Protein AF-A0A8G2I2B4-F1 (afdb_monomer_lite)

Radius of gyration: 17.22 Å; chains: 1; bounding box: 63×38×39 Å

Organism: Staphylococcus aureus (NCBI:txid1280)

Foldseek 3Di:
DDDDPPPPLPQPQWDDLDPVDIDRCVVVVDDDDDDDPVPCSVVSVVSVVVVCVVRVAAEAEEACPCDPVVVCCVVRNPLRYHNDPVSNVVVVVVVVVVVVVLVVCVVVDPDDDDPHHHHYHYDDHVVVVPPD

Sequence (132 aa):
MANKNQIQFFYDTKIAITHQITWDFVKAPHGLVTGITGGGKTYFLFYVIRELFRRHSEVRLLDPKVSDLSFMKRVIGDDKVADTKGQILKQLREANNEMEERFRLMNDSSDYKIEMISVILICAPISLFLMR

InterPro domains:
  IPR002543 FtsK domain [PF01580] (14-110)
  IPR027417 P-loop containing nucleoside triphosphate hydrolase [G3DSA:3.40.50.300] (7-118)
  IPR027417 P-loop containing nucleoside triphosphate hydrolase [SSF52540] (21-91)

Secondary structure (DSSP, 8-state):
-------------EEESSSS-EEETTTS--------TTSSHHHHHHHHHHHHHHTT-EEEEE-TT--TTGGGHHHH-TTSEE-SHHHHHHHHHHHHHHHHHHHHHHHH-TT------EEEEE---HHHHS--

pLDDT: mean 75.07, std 14.94, range [32.62, 92.25]

Structure (mmCIF, N/CA/C/O backbone):
data_AF-A0A8G2I2B4-F1
#
_entry.id   AF-A0A8G2I2B4-F1
#
loop_
_atom_site.group_PDB
_atom_site.id
_atom_site.type_symbol
_atom_site.label_atom_id
_atom_site.label_alt_id
_atom_site.label_comp_id
_atom_site.label_asym_id
_atom_site.label_entity_id
_atom_site.label_seq_id
_atom_site.pdbx_PDB_ins_code
_atom_site.Cartn_x
_atom_site.Cartn_y
_atom_site.Cartn_z
_atom_site.occupancy
_atom_site.B_iso_or_equiv
_atom_site.auth_seq_id
_atom_site.auth_comp_id
_atom_site.auth_asym_id
_atom_site.auth_atom_id
_atom_site.pdbx_PDB_model_num
ATOM 1 N N . MET A 1 1 ? -41.407 8.209 18.213 1.00 32.62 1 MET A N 1
ATOM 2 C CA . MET A 1 1 ? -40.766 6.901 18.467 1.00 32.62 1 MET A CA 1
ATOM 3 C C . MET A 1 1 ? -40.211 6.376 17.148 1.00 32.62 1 MET A C 1
ATOM 5 O O . MET A 1 1 ? -41.023 6.193 16.260 1.00 32.62 1 MET A O 1
ATOM 9 N N . ALA A 1 2 ? -38.874 6.216 17.071 1.00 39.00 2 ALA A N 1
ATOM 10 C CA . ALA A 1 2 ? -38.028 5.472 16.103 1.00 39.00 2 ALA A CA 1
ATOM 11 C C . ALA A 1 2 ? -38.248 5.706 14.579 1.00 39.00 2 ALA A C 1
ATOM 13 O O . ALA A 1 2 ? -39.365 5.804 14.114 1.00 39.00 2 ALA A O 1
ATOM 14 N N . ASN A 1 3 ? -37.253 5.780 13.692 1.00 36.75 3 ASN A N 1
ATOM 15 C CA . ASN A 1 3 ? -35.864 5.341 13.739 1.00 36.75 3 ASN A CA 1
ATOM 16 C C . ASN A 1 3 ? -35.081 6.163 12.690 1.00 36.75 3 ASN A C 1
ATOM 18 O O . ASN A 1 3 ? -35.440 6.159 11.513 1.00 36.75 3 ASN A O 1
ATOM 22 N N . LYS A 1 4 ? -34.043 6.903 13.100 1.00 40.28 4 LYS A N 1
ATOM 23 C CA . LYS A 1 4 ? -33.093 7.497 12.148 1.00 40.28 4 LYS A CA 1
ATOM 24 C C . LYS A 1 4 ? -32.274 6.334 11.597 1.00 40.28 4 LYS A C 1
ATOM 26 O O . LYS A 1 4 ? -31.606 5.671 12.382 1.00 40.28 4 LYS A O 1
ATOM 31 N N . ASN A 1 5 ? -32.330 6.104 10.286 1.00 41.41 5 ASN A N 1
ATOM 32 C CA . ASN A 1 5 ? -31.432 5.201 9.564 1.00 41.41 5 ASN A CA 1
ATOM 33 C C . ASN A 1 5 ? -29.977 5.632 9.803 1.00 41.41 5 ASN A C 1
ATOM 35 O O . ASN A 1 5 ? -29.401 6.381 9.018 1.00 41.41 5 ASN A O 1
ATOM 39 N N . GLN A 1 6 ? -29.386 5.189 10.909 1.00 42.22 6 GLN A N 1
ATOM 40 C CA . GLN A 1 6 ? -27.946 5.173 11.068 1.00 42.22 6 GLN A CA 1
ATOM 41 C C . GLN A 1 6 ? -27.458 3.984 10.254 1.00 42.22 6 GLN A C 1
ATOM 43 O O . GLN A 1 6 ? -27.501 2.843 10.708 1.00 42.22 6 GLN A O 1
ATOM 48 N N . ILE A 1 7 ? -27.049 4.253 9.015 1.00 44.44 7 ILE A N 1
ATOM 49 C CA . ILE A 1 7 ? -26.184 3.338 8.278 1.00 44.44 7 ILE A CA 1
ATOM 50 C C . ILE A 1 7 ? -24.895 3.288 9.095 1.00 44.44 7 ILE A C 1
ATOM 52 O O . ILE A 1 7 ? -24.055 4.180 9.027 1.00 44.44 7 ILE A O 1
ATOM 56 N N . GLN A 1 8 ? -24.798 2.294 9.969 1.00 40.06 8 GLN A N 1
ATOM 57 C CA . GLN A 1 8 ? -23.585 2.011 10.708 1.00 40.06 8 GLN A CA 1
ATOM 58 C C . GLN A 1 8 ? -22.601 1.481 9.663 1.00 40.06 8 GLN A C 1
ATOM 60 O O . GLN A 1 8 ? -22.720 0.337 9.227 1.00 40.06 8 GLN A O 1
ATOM 65 N N . PHE A 1 9 ? -21.698 2.335 9.172 1.00 46.84 9 PHE A N 1
ATOM 66 C CA . PHE A 1 9 ? -20.610 1.899 8.303 1.00 46.84 9 PHE A CA 1
ATOM 67 C C . PHE A 1 9 ? -19.775 0.888 9.093 1.00 46.84 9 PHE A C 1
ATOM 69 O O . PHE A 1 9 ? -18.978 1.247 9.958 1.00 46.84 9 PHE A O 1
ATOM 76 N N . PHE A 1 10 ? -20.018 -0.399 8.857 1.00 49.25 10 PHE A N 1
ATOM 77 C CA . PHE A 1 10 ? -19.161 -1.460 9.356 1.00 49.25 10 PHE A CA 1
ATOM 78 C C . PHE A 1 10 ? -17.879 -1.403 8.529 1.00 49.25 10 PHE A C 1
ATOM 80 O O . PHE A 1 10 ? -17.840 -1.870 7.391 1.00 49.25 10 PHE A O 1
ATOM 87 N N . TYR A 1 11 ? -16.840 -0.780 9.078 1.00 64.06 11 TYR A N 1
ATOM 88 C CA . TYR A 1 11 ? -15.509 -0.834 8.490 1.00 64.06 11 TYR A CA 1
ATOM 89 C C . TYR A 1 11 ? -15.002 -2.270 8.624 1.00 64.06 11 TYR A C 1
ATOM 91 O O . TYR A 1 11 ? -14.629 -2.711 9.711 1.00 64.06 11 TYR A O 1
ATOM 99 N N . ASP A 1 12 ? -15.034 -3.030 7.531 1.00 77.19 12 ASP A N 1
ATOM 100 C CA . ASP A 1 12 ? -14.388 -4.337 7.495 1.00 77.19 12 ASP A CA 1
ATOM 101 C C . ASP A 1 12 ? -12.873 -4.139 7.400 1.00 77.19 12 ASP A C 1
ATOM 103 O O . ASP A 1 12 ? -12.329 -3.866 6.330 1.00 77.19 12 ASP A O 1
ATOM 107 N N . THR A 1 13 ? -12.189 -4.262 8.536 1.00 81.94 13 THR A N 1
ATOM 108 C CA . THR A 1 13 ? -10.741 -4.036 8.650 1.00 81.94 13 THR A CA 1
ATOM 109 C C . THR A 1 13 ? -9.907 -5.272 8.328 1.00 81.94 13 THR A C 1
ATOM 111 O O . THR A 1 13 ? -8.683 -5.259 8.475 1.00 81.94 13 THR A O 1
ATOM 114 N N . LYS A 1 14 ? -10.555 -6.369 7.924 1.00 88.50 14 LYS A N 1
ATOM 115 C CA . LYS A 1 14 ? -9.929 -7.681 7.802 1.00 88.50 14 LYS A CA 1
ATOM 116 C C . LYS A 1 14 ? -9.802 -8.096 6.346 1.00 88.50 14 LYS A C 1
ATOM 118 O O . LYS A 1 14 ? -10.788 -8.223 5.631 1.00 88.50 14 LYS A O 1
ATOM 123 N N . ILE A 1 15 ? -8.578 -8.386 5.923 1.00 89.69 15 ILE A N 1
ATOM 124 C CA . ILE A 1 15 ? -8.271 -8.948 4.608 1.00 89.69 15 ILE A CA 1
ATOM 125 C C . ILE A 1 15 ? -7.872 -10.410 4.800 1.00 89.69 15 ILE A C 1
ATOM 127 O O . ILE A 1 15 ? -6.850 -10.710 5.417 1.00 89.69 15 ILE A O 1
ATOM 131 N N . ALA A 1 16 ? -8.666 -11.339 4.271 1.00 91.62 16 ALA A N 1
ATOM 132 C CA . ALA A 1 16 ? -8.295 -12.751 4.250 1.00 91.62 16 ALA A CA 1
ATOM 133 C C . ALA A 1 16 ? -7.137 -12.955 3.260 1.00 91.62 16 ALA A C 1
ATOM 135 O O . ALA A 1 16 ? -7.295 -12.708 2.067 1.00 91.62 16 ALA A O 1
ATOM 136 N N . ILE A 1 17 ? -5.970 -13.379 3.746 1.00 89.62 17 ILE A N 1
ATOM 137 C CA . ILE A 1 17 ? -4.796 -13.689 2.913 1.00 89.62 17 ILE A CA 1
ATOM 138 C C . ILE A 1 17 ? -4.850 -15.156 2.477 1.00 89.62 17 ILE A C 1
ATOM 140 O O . ILE A 1 17 ? -4.630 -15.473 1.312 1.00 89.62 17 ILE A O 1
ATOM 144 N N . THR A 1 18 ? -5.176 -16.049 3.410 1.00 88.50 18 THR A N 1
ATOM 145 C CA . THR A 1 18 ? -5.446 -17.471 3.156 1.00 88.50 18 THR A CA 1
ATOM 146 C C . THR A 1 18 ? -6.662 -17.912 3.974 1.00 88.50 18 THR A C 1
ATOM 148 O O . THR A 1 18 ? -7.195 -17.140 4.767 1.00 88.50 18 THR A O 1
ATOM 151 N N . HIS A 1 19 ? -7.081 -19.176 3.849 1.00 87.31 19 HIS A N 1
ATOM 152 C CA . HIS A 1 19 ? -8.144 -19.745 4.691 1.00 87.31 19 HIS A CA 1
ATOM 153 C C . HIS A 1 19 ? -7.847 -19.686 6.198 1.00 87.31 19 HIS A C 1
ATOM 155 O O . HIS A 1 19 ? -8.771 -19.738 7.002 1.00 87.31 19 HIS A O 1
ATOM 161 N N . GLN A 1 20 ? -6.570 -19.596 6.577 1.00 91.19 20 GLN A N 1
ATOM 162 C CA . GLN A 1 20 ? -6.127 -19.598 7.973 1.00 91.19 20 GLN A CA 1
ATOM 163 C C . GLN A 1 20 ? -5.571 -18.243 8.421 1.00 91.19 20 GLN A C 1
ATOM 165 O O . GLN A 1 20 ? -5.516 -17.970 9.617 1.00 91.19 20 GLN A O 1
ATOM 170 N N . ILE A 1 21 ? -5.150 -17.391 7.481 1.00 90.56 21 ILE A N 1
ATOM 171 C CA . ILE A 1 21 ? -4.477 -16.126 7.773 1.00 90.56 21 ILE A CA 1
ATOM 172 C C . ILE A 1 21 ? -5.380 -14.976 7.356 1.00 90.56 21 ILE A C 1
ATOM 174 O O . ILE A 1 21 ? -5.690 -14.800 6.179 1.00 90.56 21 ILE A O 1
ATOM 178 N N . THR A 1 22 ? -5.751 -14.155 8.333 1.00 92.25 22 THR A N 1
ATOM 179 C CA . THR A 1 22 ? -6.481 -12.906 8.121 1.00 92.25 22 THR A CA 1
ATOM 180 C C . THR A 1 22 ? -5.655 -11.755 8.667 1.00 92.25 22 THR A C 1
ATOM 182 O O . THR A 1 22 ? -5.210 -11.799 9.812 1.00 92.25 22 THR A O 1
ATOM 185 N N . TRP A 1 23 ? -5.453 -10.728 7.852 1.00 90.19 23 TRP A N 1
ATOM 186 C CA . TRP A 1 23 ? -4.754 -9.518 8.247 1.00 90.19 23 TRP A CA 1
ATOM 187 C C . TRP A 1 23 ? -5.757 -8.446 8.670 1.00 90.19 23 TRP A C 1
ATOM 189 O O . TRP A 1 23 ? -6.568 -8.003 7.863 1.00 90.19 23 TRP A O 1
ATOM 199 N N . ASP A 1 24 ? -5.712 -8.057 9.944 1.00 88.69 24 ASP A N 1
ATOM 200 C CA . ASP A 1 24 ? -6.465 -6.928 10.496 1.00 88.69 24 ASP A CA 1
ATOM 201 C C . ASP A 1 24 ? -5.562 -5.692 10.510 1.00 88.69 24 ASP A C 1
ATOM 203 O O . ASP A 1 24 ? -4.693 -5.555 11.380 1.00 88.69 24 ASP A O 1
ATOM 207 N N . PHE A 1 25 ? -5.738 -4.811 9.528 1.00 83.81 25 PHE A N 1
ATOM 208 C CA . PHE A 1 25 ? -4.852 -3.661 9.345 1.00 83.81 25 PHE A CA 1
ATOM 209 C C . PHE A 1 25 ? -5.091 -2.547 10.376 1.00 83.81 25 PHE A C 1
ATOM 211 O O . PHE A 1 25 ? -4.284 -1.632 10.475 1.00 83.81 25 PHE A O 1
ATOM 218 N N . VAL A 1 26 ? -6.149 -2.606 11.193 1.00 82.81 26 VAL A N 1
ATOM 219 C CA . VAL A 1 26 ? -6.285 -1.682 12.336 1.00 82.81 26 VAL A CA 1
ATOM 220 C C . VAL A 1 26 ? -5.384 -2.113 13.491 1.00 82.81 26 VAL A C 1
ATOM 222 O O . VAL A 1 26 ? -4.789 -1.272 14.160 1.00 82.81 26 VAL A O 1
ATOM 225 N N . LYS A 1 27 ? -5.232 -3.424 13.708 1.00 83.88 27 LYS A N 1
ATOM 226 C CA . LYS A 1 27 ? -4.335 -3.964 14.744 1.00 83.88 27 LYS A CA 1
ATOM 227 C C . LYS A 1 27 ? -2.877 -3.997 14.299 1.00 83.88 27 LYS A C 1
ATOM 229 O O . LYS A 1 27 ? -1.983 -3.779 15.110 1.00 83.88 27 LYS A O 1
ATOM 234 N N . ALA A 1 28 ? -2.644 -4.297 13.025 1.00 85.31 28 ALA A N 1
ATOM 235 C CA . ALA A 1 28 ? -1.324 -4.369 12.416 1.00 85.31 28 ALA A CA 1
ATOM 236 C C . ALA A 1 28 ? -1.296 -3.502 11.143 1.00 85.31 28 ALA A C 1
ATOM 238 O O . ALA A 1 28 ? -1.407 -4.041 10.043 1.00 85.31 28 ALA A O 1
ATOM 239 N N . PRO A 1 29 ? -1.163 -2.169 11.268 1.00 81.56 29 PRO A N 1
ATOM 240 C CA . PRO A 1 29 ? -1.283 -1.240 10.136 1.00 81.56 29 PRO A CA 1
ATOM 241 C C . PRO A 1 29 ? -0.137 -1.318 9.128 1.00 81.56 29 PRO A C 1
ATOM 243 O O . PRO A 1 29 ? -0.311 -0.961 7.966 1.00 81.56 29 PRO A O 1
ATOM 246 N N . HIS A 1 30 ? 1.025 -1.819 9.547 1.00 84.19 30 HIS A N 1
ATOM 247 C CA . HIS A 1 30 ? 2.197 -1.953 8.691 1.00 84.19 30 HIS A CA 1
ATOM 248 C C . HIS A 1 30 ? 2.399 -3.417 8.299 1.00 84.19 30 HIS A C 1
ATOM 250 O O . HIS A 1 30 ? 2.457 -4.296 9.159 1.00 84.19 30 HIS A O 1
ATOM 256 N N . GLY A 1 31 ? 2.538 -3.671 6.999 1.00 84.50 31 GLY A N 1
ATOM 257 C CA . GLY A 1 31 ? 2.829 -4.990 6.446 1.00 84.50 31 GLY A CA 1
ATOM 258 C C . GLY A 1 31 ? 4.027 -4.935 5.505 1.00 84.50 31 GLY A C 1
ATOM 259 O O . GLY A 1 31 ? 4.158 -4.001 4.716 1.00 84.50 31 GLY A O 1
ATOM 260 N N . LEU A 1 32 ? 4.895 -5.946 5.574 1.00 85.69 32 LEU A N 1
ATOM 261 C CA . LEU A 1 32 ? 6.032 -6.102 4.670 1.00 85.69 32 LEU A CA 1
ATOM 262 C C . LEU A 1 32 ? 5.885 -7.405 3.878 1.00 85.69 32 LEU A C 1
ATOM 264 O O . LEU A 1 32 ? 5.855 -8.490 4.454 1.00 85.69 32 LEU A O 1
ATOM 268 N N . VAL A 1 33 ? 5.831 -7.295 2.550 1.00 84.50 33 VAL A N 1
ATOM 269 C CA . VAL A 1 33 ? 5.765 -8.445 1.638 1.00 84.50 33 VAL A CA 1
ATOM 270 C C . VAL A 1 33 ? 7.150 -8.687 1.046 1.00 84.50 33 VAL A C 1
ATOM 272 O O . VAL A 1 33 ? 7.654 -7.878 0.267 1.00 84.50 33 VAL A O 1
ATOM 275 N N . THR A 1 34 ? 7.772 -9.812 1.396 1.00 84.19 34 THR A N 1
ATOM 276 C CA . THR A 1 34 ? 9.118 -10.191 0.934 1.00 84.19 34 THR A CA 1
ATOM 277 C C . THR A 1 34 ? 9.087 -11.491 0.129 1.00 84.19 34 THR A C 1
ATOM 279 O O . THR A 1 34 ? 8.077 -12.189 0.083 1.00 84.19 34 THR A O 1
ATOM 282 N N . GLY A 1 35 ? 10.176 -11.800 -0.582 1.00 81.50 35 GLY A N 1
ATOM 283 C CA . GLY A 1 35 ? 10.304 -13.040 -1.358 1.00 81.50 35 GLY A CA 1
ATOM 284 C C . GLY A 1 35 ? 11.099 -12.879 -2.654 1.00 81.50 35 GLY A C 1
ATOM 285 O O . GLY A 1 35 ? 11.439 -11.767 -3.066 1.00 81.50 35 GLY A O 1
ATOM 286 N N . ILE A 1 36 ? 11.351 -13.991 -3.344 1.00 80.12 36 ILE A N 1
ATOM 287 C CA . ILE A 1 36 ? 12.128 -1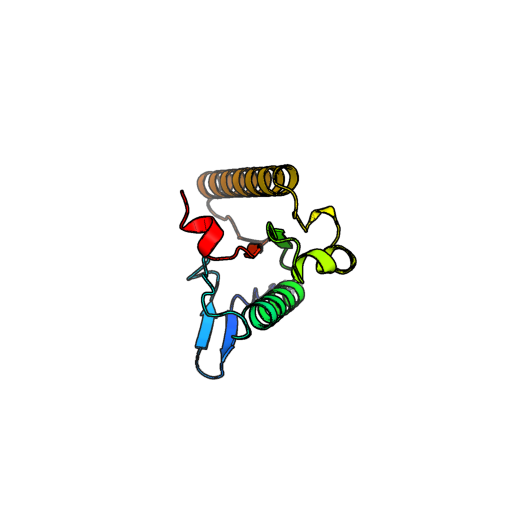4.039 -4.595 1.00 80.12 36 ILE A CA 1
ATOM 288 C C . ILE A 1 36 ? 11.330 -13.552 -5.817 1.00 80.12 36 ILE A C 1
ATOM 290 O O . ILE A 1 36 ? 10.095 -13.481 -5.791 1.00 80.12 36 ILE A O 1
ATOM 294 N N . THR A 1 37 ? 12.014 -13.170 -6.897 1.00 80.31 37 THR A N 1
ATOM 295 C CA . THR A 1 37 ? 11.372 -12.879 -8.195 1.00 80.31 37 THR A CA 1
ATOM 296 C C . THR A 1 37 ? 10.583 -14.101 -8.673 1.00 80.31 37 THR A C 1
ATOM 298 O O . THR A 1 37 ? 11.020 -15.227 -8.476 1.00 80.31 37 THR A O 1
ATOM 301 N N . GLY A 1 38 ? 9.391 -13.887 -9.236 1.00 79.62 38 GLY A N 1
ATOM 302 C CA . GLY A 1 38 ? 8.483 -14.978 -9.614 1.00 79.62 38 GLY A CA 1
ATOM 303 C C . GLY A 1 38 ? 7.664 -15.571 -8.458 1.00 79.62 38 GLY A C 1
ATOM 304 O O . GLY A 1 38 ? 6.703 -16.281 -8.710 1.00 79.62 38 GLY A O 1
ATOM 305 N N . GLY A 1 39 ? 7.946 -15.217 -7.197 1.00 81.12 39 GLY A N 1
ATOM 306 C CA . GLY A 1 39 ? 7.206 -15.704 -6.020 1.00 81.12 39 GLY A CA 1
ATOM 307 C C . GLY A 1 39 ? 5.819 -15.081 -5.794 1.00 81.12 39 GLY A C 1
ATOM 308 O O . GLY A 1 39 ? 5.322 -15.108 -4.677 1.00 81.12 39 GLY A O 1
ATOM 309 N N . GLY A 1 40 ? 5.221 -14.436 -6.802 1.00 83.88 40 GLY A N 1
ATOM 310 C CA . GLY A 1 40 ? 3.844 -13.924 -6.721 1.00 83.88 40 GLY A CA 1
ATOM 311 C C . GLY A 1 40 ? 3.620 -12.635 -5.915 1.00 83.88 40 GLY A C 1
ATOM 312 O O . GLY A 1 40 ? 2.478 -12.210 -5.782 1.00 83.88 40 GLY A O 1
ATOM 313 N N . LYS A 1 41 ? 4.671 -11.962 -5.422 1.00 84.88 41 LYS A N 1
ATOM 314 C CA . LYS A 1 41 ? 4.544 -10.719 -4.625 1.00 84.88 41 LYS A CA 1
ATOM 315 C C . LYS A 1 41 ? 3.684 -9.643 -5.295 1.00 84.88 41 LYS A C 1
ATOM 317 O O . LYS A 1 41 ? 2.809 -9.079 -4.656 1.00 84.88 41 LYS A O 1
ATOM 322 N N . THR A 1 42 ? 3.913 -9.382 -6.582 1.00 81.75 42 THR A N 1
ATOM 323 C CA . THR A 1 42 ? 3.149 -8.387 -7.349 1.00 81.75 42 THR A CA 1
ATOM 324 C C . THR A 1 42 ? 1.666 -8.755 -7.413 1.00 81.75 42 THR A C 1
ATOM 326 O O . THR A 1 42 ? 0.807 -7.912 -7.187 1.00 81.75 42 THR A O 1
ATOM 329 N N . TYR A 1 43 ? 1.360 -10.036 -7.638 1.00 86.12 43 TYR A N 1
ATOM 330 C CA . TYR A 1 43 ? -0.014 -10.533 -7.668 1.00 86.12 43 TYR A CA 1
ATOM 331 C C . TYR A 1 43 ? -0.695 -10.410 -6.300 1.00 86.12 43 TYR A C 1
ATOM 333 O O . TYR A 1 43 ? -1.846 -9.988 -6.207 1.00 86.12 43 TYR A O 1
ATOM 341 N N . PHE A 1 44 ? 0.044 -10.699 -5.227 1.00 87.62 44 PHE A N 1
ATOM 342 C CA . PHE A 1 44 ? -0.435 -10.495 -3.865 1.00 87.62 44 PHE A CA 1
ATOM 343 C C . PHE A 1 44 ? -0.717 -9.014 -3.564 1.00 87.62 44 PHE A C 1
ATOM 345 O O . PHE A 1 44 ? -1.761 -8.693 -3.001 1.00 87.62 44 PHE A O 1
ATOM 352 N N . LEU A 1 45 ? 0.154 -8.096 -3.994 1.00 86.31 45 LEU A N 1
ATOM 353 C CA . LEU A 1 45 ? -0.096 -6.659 -3.860 1.00 86.31 45 LEU A CA 1
ATOM 354 C C . LEU A 1 45 ? -1.352 -6.230 -4.631 1.00 86.31 45 LEU A C 1
ATOM 356 O O . LEU A 1 45 ? -2.162 -5.492 -4.079 1.00 86.31 45 LEU A O 1
ATOM 360 N N . PHE A 1 46 ? -1.577 -6.728 -5.852 1.00 85.88 46 PHE A N 1
ATOM 361 C CA . PHE A 1 46 ? -2.819 -6.453 -6.587 1.00 85.88 46 PHE A CA 1
ATOM 362 C C . PHE A 1 46 ? -4.065 -6.965 -5.863 1.00 85.88 46 PHE A C 1
ATOM 364 O O . PHE A 1 46 ? -5.088 -6.279 -5.853 1.00 85.88 46 PHE A O 1
ATOM 371 N N . TYR A 1 47 ? -3.981 -8.132 -5.224 1.00 89.56 47 TYR A N 1
ATOM 372 C CA . TYR A 1 47 ? -5.062 -8.641 -4.386 1.00 89.56 47 TYR A CA 1
ATOM 373 C C . TYR A 1 47 ? -5.365 -7.697 -3.213 1.00 89.56 47 TYR A C 1
ATOM 375 O O . TYR A 1 47 ? -6.518 -7.309 -3.029 1.00 89.56 47 TYR A O 1
ATOM 383 N N . VAL A 1 48 ? -4.340 -7.255 -2.476 1.00 88.81 48 VAL A N 1
ATOM 384 C CA . VAL A 1 48 ? -4.504 -6.291 -1.372 1.00 88.81 48 VAL A CA 1
ATOM 385 C C . VAL A 1 48 ? -5.105 -4.978 -1.875 1.00 88.81 48 VAL A C 1
ATOM 387 O O . VAL A 1 48 ? -6.071 -4.491 -1.297 1.00 88.81 48 VAL A O 1
ATOM 390 N N . ILE A 1 49 ? -4.600 -4.434 -2.985 1.00 85.56 49 ILE A N 1
ATOM 391 C CA . ILE A 1 49 ? -5.123 -3.205 -3.599 1.00 85.56 49 ILE A CA 1
ATOM 392 C C . ILE A 1 49 ? -6.609 -3.356 -3.941 1.00 85.56 49 ILE A C 1
ATOM 394 O O . ILE A 1 49 ? -7.413 -2.483 -3.618 1.00 85.56 49 ILE A O 1
ATOM 398 N N . ARG A 1 50 ? -6.995 -4.477 -4.560 1.00 87.25 50 ARG A N 1
ATOM 399 C CA . ARG A 1 50 ? -8.394 -4.775 -4.887 1.00 87.25 50 ARG A CA 1
ATOM 400 C C . ARG A 1 50 ? -9.268 -4.805 -3.635 1.00 87.25 50 ARG A C 1
ATOM 402 O O . ARG A 1 50 ? -10.351 -4.225 -3.644 1.00 87.25 50 ARG A O 1
ATOM 409 N N . GLU A 1 51 ? -8.819 -5.464 -2.574 1.00 88.19 51 GLU A N 1
ATOM 410 C CA . GLU A 1 51 ? -9.564 -5.549 -1.316 1.00 88.19 51 GLU A CA 1
ATOM 411 C C . GLU A 1 51 ? -9.697 -4.186 -0.618 1.00 88.19 51 GLU A C 1
ATOM 413 O O . GLU A 1 51 ? -10.757 -3.889 -0.062 1.00 88.19 51 GLU A O 1
ATOM 418 N N . LEU A 1 52 ? -8.686 -3.323 -0.714 1.00 85.25 52 LEU A N 1
ATOM 419 C CA . LEU A 1 52 ? -8.752 -1.942 -0.224 1.00 85.25 52 LEU A CA 1
ATOM 420 C C . LEU A 1 52 ? -9.736 -1.088 -1.038 1.00 85.25 52 LEU A C 1
ATOM 422 O O . LEU A 1 52 ? -10.540 -0.357 -0.461 1.00 85.25 52 LEU A O 1
ATOM 426 N N . PHE A 1 53 ? -9.765 -1.240 -2.367 1.00 82.12 53 PHE A N 1
ATOM 427 C CA . PHE A 1 53 ? -10.747 -0.546 -3.210 1.00 82.12 53 PHE A CA 1
ATOM 428 C C . PHE A 1 53 ? -12.189 -0.939 -2.891 1.00 82.12 53 PHE A C 1
ATOM 430 O O . PHE A 1 53 ? -13.065 -0.075 -2.859 1.00 82.12 53 PHE A O 1
ATOM 437 N N . ARG A 1 54 ? -12.449 -2.220 -2.595 1.00 84.44 54 ARG A N 1
ATOM 438 C CA . ARG A 1 54 ? -13.784 -2.687 -2.167 1.00 84.44 54 ARG A CA 1
ATOM 439 C C . ARG A 1 54 ? -14.256 -2.043 -0.864 1.00 84.44 54 ARG A C 1
ATOM 441 O O . ARG A 1 54 ? -15.455 -2.001 -0.620 1.00 84.44 54 ARG A O 1
ATOM 448 N N . ARG A 1 55 ? -13.323 -1.566 -0.042 1.00 82.25 55 ARG A N 1
ATOM 449 C CA . ARG A 1 55 ? -13.570 -0.915 1.251 1.00 82.25 55 ARG A CA 1
ATOM 450 C C . ARG A 1 55 ? -13.573 0.610 1.144 1.00 82.25 55 ARG A C 1
ATOM 452 O O . ARG A 1 55 ? -13.537 1.282 2.168 1.00 82.25 55 ARG A O 1
ATOM 459 N N . HIS A 1 56 ? -13.595 1.150 -0.079 1.00 79.75 56 HIS A N 1
ATOM 460 C CA . HIS A 1 56 ? -13.523 2.588 -0.357 1.00 79.75 56 HIS A CA 1
ATOM 461 C C . HIS A 1 56 ? -12.310 3.274 0.291 1.00 79.75 56 HIS A C 1
ATOM 463 O O . HIS A 1 56 ? -12.348 4.464 0.592 1.00 79.75 56 HIS A O 1
ATOM 469 N N . SER A 1 57 ? -11.226 2.524 0.512 1.00 80.12 57 SER A N 1
ATOM 470 C CA . SER A 1 57 ? -9.994 3.065 1.075 1.00 80.12 57 SER A CA 1
ATOM 471 C C . SER A 1 57 ? -9.242 3.884 0.033 1.00 80.12 57 SER A C 1
ATOM 473 O O . SER A 1 57 ? -9.240 3.568 -1.161 1.00 80.12 57 SER A O 1
ATOM 475 N N . GLU A 1 58 ? -8.559 4.925 0.492 1.00 81.38 58 GLU A N 1
ATOM 476 C CA . GLU A 1 58 ? -7.667 5.689 -0.364 1.00 81.38 58 GLU A CA 1
ATOM 477 C C . GLU A 1 58 ? -6.328 4.956 -0.466 1.00 81.38 58 GLU A C 1
ATOM 479 O O . GLU A 1 58 ? -5.665 4.713 0.541 1.00 81.38 58 GLU A O 1
ATOM 484 N N . VAL A 1 59 ? -5.935 4.582 -1.684 1.00 83.75 59 VAL A N 1
ATOM 485 C CA . VAL A 1 59 ? -4.698 3.838 -1.934 1.00 83.75 59 VAL A CA 1
ATOM 486 C C . VAL A 1 59 ? -3.708 4.722 -2.682 1.00 83.75 59 VAL A C 1
ATOM 488 O O . VAL A 1 59 ? -4.023 5.213 -3.766 1.00 83.75 59 VAL A O 1
ATOM 491 N N . ARG A 1 60 ? -2.503 4.87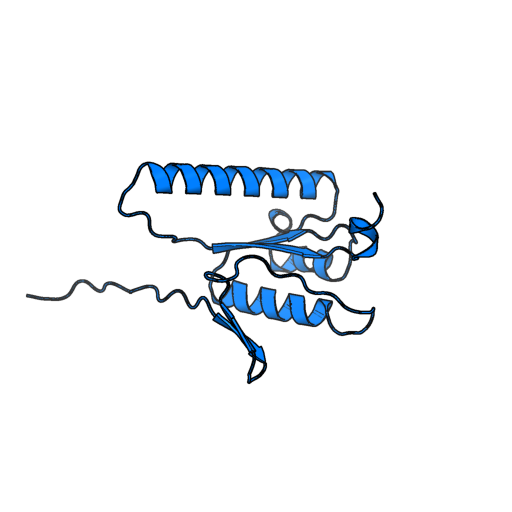6 -2.126 1.00 85.62 60 ARG A N 1
ATOM 492 C CA . ARG A 1 60 ? -1.357 5.529 -2.781 1.00 85.62 60 ARG A CA 1
ATOM 493 C C . ARG A 1 60 ? -0.304 4.485 -3.112 1.00 85.62 60 ARG A C 1
ATOM 495 O O . ARG A 1 60 ? 0.139 3.752 -2.226 1.00 85.62 60 ARG A O 1
ATOM 502 N N . LEU A 1 61 ? 0.091 4.409 -4.377 1.00 85.88 61 LEU A N 1
ATOM 503 C CA . LEU A 1 61 ? 1.089 3.464 -4.867 1.00 85.88 61 LEU A CA 1
ATOM 504 C C . LEU A 1 61 ? 2.408 4.188 -5.113 1.00 85.88 61 LEU A C 1
ATOM 506 O O . LEU A 1 61 ? 2.475 5.119 -5.913 1.00 85.88 61 LEU A O 1
ATOM 510 N N . LEU A 1 62 ? 3.470 3.740 -4.453 1.00 85.00 62 LEU A N 1
ATOM 511 C CA . LEU A 1 62 ? 4.827 4.231 -4.677 1.00 85.00 62 LEU A CA 1
ATOM 512 C C . LEU A 1 62 ? 5.628 3.118 -5.365 1.00 85.00 62 LEU A C 1
ATOM 514 O O . LEU A 1 62 ? 5.933 2.102 -4.739 1.00 85.00 62 LEU A O 1
ATOM 518 N N . ASP A 1 63 ? 5.952 3.292 -6.646 1.00 81.94 63 ASP A N 1
ATOM 519 C CA . ASP A 1 63 ? 6.688 2.316 -7.462 1.00 81.94 63 ASP A CA 1
ATOM 520 C C . ASP A 1 63 ? 7.987 2.919 -8.031 1.00 81.94 63 ASP A C 1
ATOM 522 O O . ASP A 1 63 ? 8.051 3.270 -9.211 1.00 81.94 63 ASP A O 1
ATOM 526 N N . PRO A 1 64 ? 9.067 3.014 -7.231 1.00 70.50 64 PRO A N 1
ATOM 527 C CA . PRO A 1 64 ? 10.375 3.476 -7.706 1.00 70.50 64 PRO A CA 1
ATOM 528 C C . PRO A 1 64 ? 10.990 2.588 -8.799 1.00 70.50 64 PRO A C 1
ATOM 530 O O . PRO A 1 64 ? 12.003 2.969 -9.385 1.00 70.50 64 PRO A O 1
ATOM 533 N N . LYS A 1 65 ? 10.439 1.391 -9.045 1.00 70.31 65 LYS A N 1
ATOM 534 C CA . LYS A 1 65 ? 10.940 0.445 -10.045 1.00 70.31 65 LYS A CA 1
ATOM 535 C C . LYS A 1 65 ? 10.322 0.679 -11.428 1.00 70.31 65 LYS A C 1
ATOM 537 O O . LYS A 1 65 ? 10.840 0.123 -12.393 1.00 70.31 65 LYS A O 1
ATOM 542 N N . VAL A 1 66 ? 9.257 1.483 -11.534 1.00 68.69 66 VAL A N 1
ATOM 543 C CA . VAL A 1 66 ? 8.484 1.676 -12.778 1.00 68.69 66 VAL A CA 1
ATOM 544 C C . VAL A 1 66 ? 8.079 0.317 -13.375 1.00 68.69 66 VAL A C 1
ATOM 546 O O . VAL A 1 66 ? 8.363 -0.015 -14.523 1.00 68.69 66 VAL A O 1
ATOM 549 N N . SER A 1 67 ? 7.506 -0.535 -12.530 1.00 73.56 67 SER A N 1
ATOM 550 C CA . SER A 1 67 ? 7.156 -1.923 -12.834 1.00 73.56 67 SER A CA 1
ATOM 551 C C . SER A 1 67 ? 5.657 -2.072 -13.113 1.00 73.56 67 SER A C 1
ATOM 553 O O . SER A 1 67 ? 4.991 -1.105 -13.476 1.00 73.56 67 SER A O 1
ATOM 555 N N . ASP A 1 68 ? 5.097 -3.273 -12.952 1.00 73.44 68 ASP A N 1
ATOM 556 C CA . ASP A 1 68 ? 3.685 -3.564 -13.233 1.00 73.44 68 ASP A CA 1
ATOM 557 C C . ASP A 1 68 ? 2.703 -2.658 -12.461 1.00 73.44 68 ASP A C 1
ATOM 559 O O . ASP A 1 68 ? 1.591 -2.413 -12.927 1.00 73.44 68 ASP A O 1
ATOM 56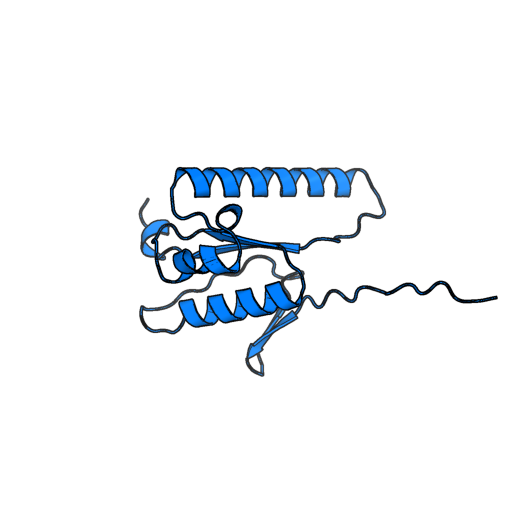3 N N . LEU A 1 69 ? 3.107 -2.109 -11.306 1.00 70.31 69 LEU A N 1
ATOM 564 C CA . LEU A 1 69 ? 2.281 -1.166 -10.545 1.00 70.31 69 LEU A CA 1
ATOM 565 C C . LEU A 1 69 ? 2.202 0.218 -11.200 1.00 70.31 69 LEU A C 1
ATOM 567 O O . LEU A 1 69 ? 1.210 0.913 -11.002 1.00 70.31 69 LEU A O 1
ATOM 571 N N . SER A 1 70 ? 3.179 0.617 -12.017 1.00 70.19 70 SER A N 1
ATOM 572 C CA . SER A 1 70 ? 3.138 1.903 -12.729 1.00 70.19 70 SER A CA 1
ATOM 573 C C . SER A 1 70 ? 1.986 1.969 -13.744 1.00 70.19 70 SER A C 1
ATOM 575 O O . SER A 1 70 ? 1.381 3.023 -13.938 1.00 70.19 70 SER A O 1
ATOM 577 N N . PHE A 1 71 ? 1.576 0.823 -14.302 1.00 75.38 71 PHE A N 1
ATOM 578 C CA . PHE A 1 71 ? 0.413 0.712 -15.189 1.00 75.38 71 PHE A CA 1
ATOM 579 C C . PHE A 1 71 ? -0.925 0.974 -14.485 1.00 75.38 71 PHE A C 1
ATOM 581 O O . PHE A 1 71 ? -1.905 1.321 -15.151 1.00 75.38 71 PHE A O 1
ATOM 588 N N . MET A 1 72 ? -0.973 0.885 -13.149 1.00 74.19 72 MET A N 1
ATOM 589 C CA . MET A 1 72 ? -2.174 1.204 -12.368 1.00 74.19 72 MET A CA 1
ATOM 590 C C . MET A 1 72 ? -2.571 2.678 -12.471 1.00 74.19 72 MET A C 1
ATOM 592 O O . MET A 1 72 ? -3.722 2.993 -12.185 1.00 74.19 72 MET A O 1
ATOM 596 N N . LYS A 1 73 ? -1.684 3.563 -12.951 1.00 77.94 73 LYS A N 1
ATOM 597 C CA . LYS A 1 73 ? -1.982 4.973 -13.263 1.00 77.94 73 LYS A CA 1
ATOM 598 C C . LYS A 1 73 ? -3.289 5.149 -14.035 1.00 77.94 73 LYS A C 1
ATOM 600 O O . LYS A 1 73 ? -4.118 5.985 -13.694 1.00 77.94 73 LYS A O 1
ATOM 605 N N . ARG A 1 74 ? -3.524 4.270 -15.015 1.00 74.31 74 ARG A N 1
ATOM 606 C CA . ARG A 1 74 ? -4.735 4.278 -15.854 1.00 74.31 74 ARG A CA 1
ATOM 607 C C . ARG A 1 74 ? -6.015 3.907 -15.105 1.00 74.31 74 ARG A C 1
ATOM 609 O O . ARG A 1 74 ? -7.098 4.219 -15.582 1.00 74.31 74 ARG A O 1
ATOM 616 N N . VAL A 1 75 ? -5.892 3.199 -13.986 1.00 76.00 75 VAL A N 1
ATOM 617 C CA . VAL A 1 75 ? -7.017 2.663 -13.209 1.00 76.00 75 VAL A CA 1
ATOM 618 C C . VAL A 1 75 ? -7.313 3.537 -11.994 1.00 76.00 75 VAL A C 1
ATOM 620 O O . VAL A 1 75 ? -8.478 3.754 -11.678 1.00 76.00 75 VAL A O 1
ATOM 623 N N . ILE A 1 76 ? -6.276 4.029 -11.310 1.00 75.50 76 ILE A N 1
ATOM 624 C CA . ILE A 1 76 ? -6.418 4.692 -10.004 1.00 75.50 76 ILE A CA 1
ATOM 625 C C . ILE A 1 76 ? -6.133 6.196 -10.032 1.00 75.50 76 ILE A C 1
ATOM 627 O O . ILE A 1 76 ? -6.385 6.862 -9.031 1.00 75.50 76 ILE A O 1
ATOM 631 N N . GLY A 1 77 ? -5.652 6.714 -11.165 1.00 76.31 77 GLY A N 1
ATOM 632 C CA . GLY A 1 77 ? -5.271 8.111 -11.345 1.00 76.31 77 GLY A CA 1
ATOM 633 C C . GLY A 1 77 ? -3.757 8.319 -11.292 1.00 76.31 77 GLY A C 1
ATOM 634 O O . GLY A 1 77 ? -3.041 7.669 -10.525 1.00 76.31 77 GLY A O 1
ATOM 635 N N . ASP A 1 78 ? -3.269 9.243 -12.122 1.00 75.19 78 ASP A N 1
ATOM 636 C CA . ASP A 1 78 ? -1.855 9.643 -12.172 1.00 75.19 78 ASP A CA 1
ATOM 637 C C . ASP A 1 78 ? -1.386 10.323 -10.877 1.00 75.19 78 ASP A C 1
ATOM 639 O O . ASP A 1 78 ? -0.199 10.310 -10.556 1.00 75.19 78 ASP A O 1
ATOM 643 N N . ASP A 1 79 ? -2.313 10.905 -10.119 1.00 78.19 79 ASP A N 1
ATOM 644 C CA . ASP A 1 79 ? -2.073 11.551 -8.831 1.00 78.19 79 ASP A CA 1
ATOM 645 C C 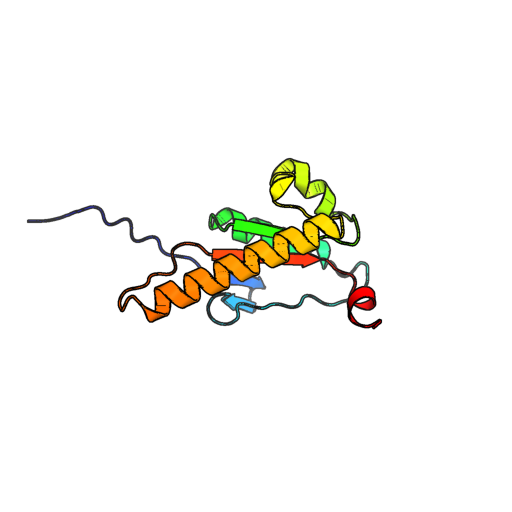. ASP A 1 79 ? -1.761 10.546 -7.714 1.00 78.19 79 ASP A C 1
ATOM 647 O O . ASP A 1 79 ? -1.019 10.877 -6.789 1.00 78.19 79 ASP A O 1
ATOM 651 N N . LYS A 1 80 ? -2.263 9.308 -7.823 1.00 79.12 80 LYS A N 1
ATOM 652 C CA . LYS A 1 80 ? -2.132 8.266 -6.789 1.00 79.12 80 LYS A CA 1
ATOM 653 C C . LYS A 1 80 ? -0.998 7.279 -7.027 1.00 79.12 80 LYS A C 1
ATOM 655 O O . LYS A 1 80 ? -0.749 6.428 -6.171 1.00 79.12 80 LYS A O 1
ATOM 660 N N . VAL A 1 81 ? -0.305 7.374 -8.162 1.00 83.62 81 VAL A N 1
ATOM 661 C CA . VAL A 1 81 ? 0.854 6.530 -8.481 1.00 83.62 81 VAL A CA 1
ATOM 662 C C . VAL A 1 81 ? 2.097 7.391 -8.654 1.00 83.62 81 VAL A C 1
ATOM 664 O O . VAL A 1 81 ? 2.229 8.145 -9.617 1.00 83.62 81 VAL A O 1
ATOM 667 N N . ALA A 1 82 ? 3.053 7.219 -7.750 1.00 83.81 82 ALA A N 1
ATOM 668 C CA . ALA A 1 82 ? 4.339 7.891 -7.801 1.00 83.81 82 ALA A CA 1
ATOM 669 C C . ALA A 1 82 ? 5.442 6.924 -8.233 1.00 83.81 82 ALA A C 1
ATOM 671 O O . ALA A 1 82 ? 5.763 5.976 -7.518 1.00 83.81 82 ALA A O 1
ATOM 672 N N . ASP A 1 83 ? 6.059 7.196 -9.377 1.00 82.94 83 ASP A N 1
ATOM 673 C CA . ASP A 1 83 ? 7.159 6.404 -9.937 1.00 82.94 83 ASP A CA 1
ATOM 674 C C . ASP A 1 83 ? 8.468 7.199 -10.052 1.00 82.94 83 ASP A C 1
ATOM 676 O O . ASP A 1 83 ? 9.557 6.627 -10.117 1.00 82.94 83 ASP A O 1
ATOM 680 N N . THR A 1 84 ? 8.399 8.530 -9.983 1.00 84.31 84 THR A N 1
ATOM 681 C CA . THR A 1 84 ? 9.583 9.392 -9.895 1.00 84.31 84 THR A CA 1
ATOM 682 C C . THR A 1 84 ? 9.932 9.743 -8.449 1.00 84.31 84 THR A C 1
ATOM 684 O O . THR A 1 84 ? 9.063 9.877 -7.587 1.00 84.31 84 THR A O 1
ATOM 687 N N . LYS A 1 85 ? 11.221 9.998 -8.174 1.00 83.44 85 LYS A N 1
ATOM 688 C CA . LYS A 1 85 ? 11.687 10.441 -6.843 1.00 83.44 85 LYS A CA 1
ATOM 689 C C . LYS A 1 85 ? 10.913 11.658 -6.324 1.00 83.44 85 LYS A C 1
ATOM 691 O O . LYS A 1 85 ? 10.561 11.696 -5.150 1.00 83.44 85 LYS A O 1
ATOM 696 N N . GLY A 1 86 ? 10.645 12.635 -7.194 1.00 85.31 86 GLY A N 1
ATOM 697 C CA . GLY A 1 86 ? 9.914 13.852 -6.837 1.00 85.31 86 GLY A CA 1
ATOM 698 C C . GLY A 1 86 ? 8.472 13.569 -6.416 1.00 85.31 86 GLY A C 1
ATOM 699 O O . GLY A 1 86 ? 8.032 14.071 -5.383 1.00 85.31 86 GLY A O 1
ATOM 700 N N . GLN A 1 87 ? 7.765 12.714 -7.160 1.00 84.69 87 GLN A N 1
ATOM 701 C CA . GLN A 1 87 ? 6.405 12.300 -6.805 1.00 84.69 87 GLN A CA 1
ATOM 702 C C . GLN A 1 87 ? 6.386 11.469 -5.522 1.00 84.69 87 GLN A C 1
ATOM 704 O O . GLN A 1 87 ? 5.549 11.719 -4.663 1.00 84.69 87 GLN A O 1
ATOM 709 N N . ILE A 1 88 ? 7.334 10.543 -5.348 1.00 84.81 88 ILE A N 1
ATOM 710 C CA . ILE A 1 88 ? 7.429 9.713 -4.138 1.00 84.81 88 ILE A CA 1
ATOM 711 C C . ILE A 1 88 ? 7.638 10.608 -2.910 1.00 84.81 88 ILE A C 1
ATOM 713 O O . ILE A 1 88 ? 6.909 10.495 -1.930 1.00 84.81 88 ILE A O 1
ATOM 717 N N . LEU A 1 89 ? 8.571 11.564 -2.981 1.00 86.38 89 LEU A N 1
ATOM 718 C CA . LEU A 1 89 ? 8.815 12.547 -1.917 1.00 86.38 89 LEU A CA 1
ATOM 719 C C . LEU A 1 89 ? 7.608 13.449 -1.638 1.00 86.38 89 LEU A C 1
ATOM 721 O O . LEU A 1 89 ? 7.440 13.909 -0.510 1.00 86.38 89 LEU A O 1
ATOM 725 N N . LYS A 1 90 ? 6.806 13.766 -2.658 1.00 87.88 90 LYS A N 1
ATOM 726 C CA . LYS A 1 90 ? 5.569 14.534 -2.492 1.00 87.88 90 LYS A CA 1
ATOM 727 C C . LYS A 1 90 ? 4.526 13.706 -1.736 1.00 87.88 90 LYS A C 1
ATOM 729 O O . LYS A 1 90 ? 4.060 14.153 -0.697 1.00 87.88 90 LYS A O 1
ATOM 734 N N . GLN A 1 91 ? 4.254 12.485 -2.196 1.00 85.25 91 GLN A N 1
ATOM 735 C CA . GLN A 1 91 ? 3.278 11.579 -1.582 1.00 85.25 91 GLN A CA 1
ATOM 736 C C . GLN A 1 91 ? 3.636 11.223 -0.132 1.00 85.25 91 GLN A C 1
ATOM 738 O O . GLN A 1 91 ? 2.764 11.197 0.730 1.00 85.25 91 GLN A O 1
ATOM 743 N N . LEU A 1 92 ? 4.922 11.005 0.166 1.00 85.81 92 LEU A N 1
ATOM 744 C CA . LEU A 1 92 ? 5.387 10.770 1.538 1.00 85.81 92 LEU A CA 1
ATOM 745 C C . LEU A 1 92 ? 5.173 11.989 2.445 1.00 85.81 92 LEU A C 1
ATOM 747 O O . LEU A 1 92 ? 4.806 11.827 3.606 1.00 85.81 92 LEU A O 1
ATOM 751 N N . ARG A 1 93 ? 5.380 13.207 1.928 1.00 87.62 93 ARG A N 1
ATOM 752 C CA . ARG A 1 93 ? 5.128 14.442 2.686 1.00 87.62 93 ARG A CA 1
ATOM 753 C C . ARG A 1 93 ? 3.644 14.654 2.955 1.00 87.62 93 ARG A C 1
ATOM 755 O O . ARG A 1 93 ? 3.285 14.970 4.082 1.00 87.62 93 ARG A O 1
ATOM 762 N N . GLU A 1 94 ? 2.799 14.452 1.950 1.00 87.31 94 GLU A N 1
ATOM 763 C CA . GLU A 1 94 ? 1.339 14.548 2.091 1.00 87.31 94 GLU A CA 1
ATOM 764 C C . GLU A 1 94 ? 0.822 13.535 3.118 1.00 87.31 94 GLU A C 1
ATOM 766 O O . GLU A 1 94 ? 0.122 13.908 4.054 1.00 87.31 94 GLU A O 1
ATOM 771 N N . ALA A 1 95 ? 1.277 12.285 3.027 1.00 84.12 95 ALA A N 1
ATOM 772 C CA . ALA A 1 95 ? 0.975 11.251 4.008 1.00 84.12 95 ALA A CA 1
ATOM 773 C C . ALA A 1 95 ? 1.402 11.608 5.440 1.00 84.12 95 ALA A C 1
ATOM 775 O O . ALA A 1 95 ? 0.649 11.372 6.383 1.00 84.12 95 ALA A O 1
ATOM 776 N N . ASN A 1 96 ? 2.605 12.164 5.613 1.00 86.88 96 ASN A N 1
ATOM 777 C CA . ASN A 1 96 ? 3.085 12.573 6.930 1.00 86.88 96 ASN A CA 1
ATOM 778 C C . ASN A 1 96 ? 2.241 13.721 7.503 1.00 86.88 96 ASN A C 1
ATOM 780 O O . ASN A 1 96 ? 1.859 13.679 8.669 1.00 86.88 96 ASN A O 1
ATOM 784 N N . ASN A 1 97 ? 1.899 14.711 6.677 1.00 87.75 97 ASN A N 1
ATOM 785 C CA . ASN A 1 97 ? 1.060 15.834 7.094 1.00 87.75 97 ASN A CA 1
ATOM 786 C C . ASN A 1 97 ? -0.340 15.369 7.523 1.00 87.75 97 ASN A C 1
ATOM 788 O O . ASN A 1 97 ? -0.831 15.797 8.564 1.00 87.75 97 ASN A O 1
ATOM 792 N N . GLU A 1 98 ? -0.959 14.459 6.766 1.00 84.69 98 GLU A N 1
ATOM 793 C CA . GLU A 1 98 ? -2.255 13.868 7.124 1.00 84.69 98 GLU A CA 1
ATOM 794 C C . GLU A 1 98 ? -2.190 13.085 8.434 1.00 84.69 98 GLU A C 1
ATOM 796 O O . GLU A 1 98 ? -3.098 13.168 9.259 1.00 84.69 98 GLU A O 1
ATOM 801 N N . MET A 1 99 ? -1.117 12.318 8.641 1.00 82.69 99 MET A N 1
ATOM 802 C CA . MET A 1 99 ? -0.900 11.592 9.890 1.00 82.69 99 MET A CA 1
ATOM 803 C C . MET A 1 99 ? -0.806 12.560 11.077 1.00 82.69 99 MET A C 1
ATOM 805 O O . MET A 1 99 ? -1.455 12.336 12.099 1.00 82.69 99 MET A O 1
ATO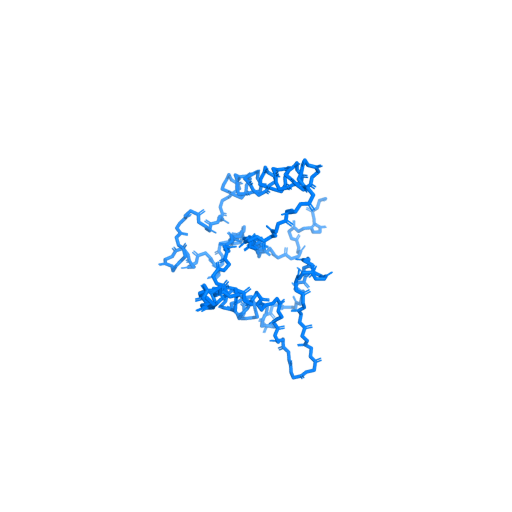M 809 N N . GLU A 1 100 ? -0.036 13.641 10.948 1.00 85.56 100 GLU A N 1
ATOM 810 C CA . GLU A 1 100 ? 0.098 14.660 11.993 1.00 85.56 100 GLU A CA 1
ATOM 811 C C . GLU A 1 100 ? -1.215 15.396 12.275 1.00 85.56 100 GLU A C 1
ATOM 813 O O . GLU A 1 100 ? -1.519 15.696 13.430 1.00 85.56 100 GLU A O 1
ATOM 818 N N . GLU A 1 101 ? -2.001 15.691 11.241 1.00 85.31 101 GLU A N 1
ATOM 819 C CA . GLU A 1 101 ? -3.313 16.321 11.383 1.00 85.31 101 GLU A CA 1
ATOM 820 C C . GLU A 1 101 ? -4.288 15.402 12.126 1.00 85.31 101 GLU A C 1
ATOM 822 O O . GLU A 1 101 ? -4.907 15.819 13.106 1.00 85.31 101 GLU A O 1
ATOM 827 N N . ARG A 1 102 ? -4.353 14.121 11.742 1.00 80.75 102 ARG A N 1
ATOM 828 C CA . ARG A 1 102 ? -5.156 13.108 12.447 1.00 80.75 102 ARG A CA 1
ATOM 829 C C . ARG A 1 102 ? -4.728 12.961 13.902 1.00 80.75 102 ARG A C 1
ATOM 831 O O . ARG A 1 102 ? -5.578 12.862 14.781 1.00 80.75 102 ARG A O 1
ATOM 838 N N . PHE A 1 103 ? -3.423 12.985 14.166 1.00 81.75 103 PHE A N 1
ATOM 839 C CA . PHE A 1 103 ? -2.893 12.918 15.524 1.00 81.75 103 PHE A CA 1
ATOM 840 C C . PHE A 1 103 ? -3.291 14.138 16.368 1.00 81.75 103 PHE A C 1
ATOM 842 O O . PHE A 1 103 ? -3.676 13.981 17.525 1.00 81.75 103 PHE A O 1
ATOM 849 N N . ARG A 1 104 ? -3.262 15.350 15.796 1.00 82.81 104 ARG A N 1
ATOM 850 C CA . ARG A 1 104 ? -3.737 16.569 16.476 1.00 82.81 104 ARG A CA 1
ATOM 851 C C . ARG A 1 104 ? -5.225 16.489 16.807 1.00 82.81 104 ARG A C 1
ATOM 853 O O . ARG A 1 104 ? -5.599 16.706 17.953 1.00 82.81 104 ARG A O 1
ATOM 860 N N . LEU A 1 105 ? -6.053 16.089 15.842 1.00 81.19 105 LEU A N 1
ATOM 861 C CA . LEU A 1 105 ? -7.496 15.920 16.042 1.00 81.19 105 LEU A CA 1
ATOM 862 C C . LEU A 1 105 ? -7.817 14.878 17.122 1.00 81.19 105 LEU A C 1
ATOM 864 O O . LEU A 1 105 ? -8.737 15.079 17.915 1.00 81.19 105 LEU A O 1
ATOM 868 N N . MET A 1 106 ? -7.041 13.792 17.181 1.00 74.94 106 MET A N 1
ATOM 869 C CA . MET A 1 106 ? -7.180 12.760 18.209 1.00 74.94 106 MET A CA 1
ATOM 870 C C . MET A 1 106 ? -6.828 13.270 19.616 1.00 74.94 106 MET A C 1
ATOM 872 O O . MET A 1 106 ? -7.421 12.809 20.585 1.00 74.94 106 MET A O 1
ATOM 876 N N . ASN A 1 107 ? -5.895 14.219 19.743 1.00 78.75 107 ASN A N 1
ATOM 877 C CA . ASN A 1 107 ? -5.558 14.829 21.033 1.00 78.75 107 ASN A CA 1
ATOM 878 C C . ASN A 1 107 ? -6.567 15.904 21.468 1.00 78.75 107 ASN A C 1
ATOM 880 O O . ASN A 1 107 ? -6.816 16.047 22.663 1.00 78.75 107 ASN A O 1
ATOM 884 N N . ASP A 1 108 ? -7.153 16.640 20.519 1.00 78.19 108 ASP A N 1
ATOM 885 C CA . ASP A 1 108 ? -8.065 17.754 20.812 1.00 78.19 108 ASP A CA 1
ATOM 886 C C . ASP A 1 108 ? -9.526 17.315 21.022 1.00 78.19 108 ASP A C 1
ATOM 888 O O . ASP A 1 108 ? -10.304 18.036 21.651 1.00 78.19 108 ASP A O 1
ATOM 892 N N . SER A 1 109 ? -9.928 16.143 20.516 1.00 66.56 109 SER A N 1
ATOM 893 C CA . SER A 1 109 ? -11.312 15.659 20.592 1.00 66.56 109 SER A CA 1
ATOM 894 C C . SER A 1 109 ? -11.422 14.295 21.280 1.00 66.56 109 SER A C 1
ATOM 896 O O . SER A 1 109 ? -10.782 13.322 20.893 1.00 66.56 109 SER A O 1
ATOM 898 N N . SER A 1 110 ? -12.284 14.201 22.298 1.00 60.50 110 SER A N 1
ATOM 899 C CA . SER A 1 110 ? -12.531 12.963 23.055 1.00 60.50 110 SER A CA 1
ATOM 900 C C . SER A 1 110 ? -13.378 11.921 22.307 1.00 60.50 110 SER A C 1
ATOM 902 O O . SER A 1 110 ? -13.525 10.804 22.798 1.00 60.50 110 SER A O 1
ATOM 904 N N . ASP A 1 111 ? -13.920 12.262 21.131 1.00 60.53 111 ASP A N 1
ATOM 905 C CA . ASP A 1 111 ? -14.811 11.411 20.323 1.00 60.53 111 ASP A CA 1
ATOM 906 C C . ASP A 1 111 ? -14.353 11.334 18.849 1.00 60.53 111 ASP A C 1
ATOM 908 O O . ASP A 1 111 ? -15.152 11.411 17.914 1.00 60.53 111 ASP A O 1
ATOM 912 N N . TYR A 1 112 ? -13.036 11.226 18.618 1.00 60.47 112 TYR A N 1
ATOM 913 C CA . TYR A 1 112 ? -12.487 11.059 17.270 1.00 60.47 112 TYR A CA 1
ATOM 914 C C . TYR A 1 112 ? -12.791 9.659 16.718 1.00 60.47 112 TYR A C 1
ATOM 916 O O . TYR A 1 112 ? -12.336 8.644 17.252 1.00 60.47 112 TYR A O 1
ATOM 924 N N . LYS A 1 113 ? -13.523 9.598 15.602 1.00 55.50 113 LYS A N 1
ATOM 925 C CA . LYS A 1 113 ? -13.732 8.369 14.827 1.00 55.50 113 LYS A CA 1
ATOM 926 C C . LYS A 1 113 ? -12.835 8.376 13.598 1.00 55.50 113 LYS A C 1
ATOM 928 O O . LYS A 1 113 ? -12.806 9.339 12.839 1.00 55.50 113 LYS A O 1
ATOM 933 N N . ILE A 1 114 ? -12.118 7.274 13.386 1.00 58.50 114 ILE A N 1
ATOM 934 C CA . ILE A 1 114 ? -11.342 7.062 12.163 1.00 58.50 114 ILE A CA 1
ATOM 935 C C . ILE A 1 114 ? -12.328 6.770 11.031 1.00 58.50 114 ILE A C 1
ATOM 937 O O . ILE A 1 114 ? -12.832 5.656 10.922 1.00 58.50 114 ILE A O 1
ATOM 941 N N . GLU A 1 115 ? -12.629 7.777 10.213 1.00 56.00 115 GLU A N 1
ATOM 942 C CA . GLU A 1 115 ? -13.577 7.642 9.096 1.00 56.00 115 GLU A CA 1
ATOM 943 C C . GLU A 1 115 ? -12.899 7.312 7.758 1.00 56.00 115 GLU A C 1
ATOM 945 O O . GLU A 1 115 ? -13.557 6.840 6.834 1.00 56.00 115 GLU A O 1
ATOM 950 N N . MET A 1 116 ? -11.578 7.503 7.641 1.00 55.84 116 MET A N 1
ATOM 951 C CA . MET A 1 116 ? -10.871 7.321 6.372 1.00 55.84 116 MET A CA 1
ATOM 952 C C . MET A 1 116 ? -9.540 6.589 6.552 1.00 55.84 116 MET A C 1
ATOM 954 O O . MET A 1 116 ? -8.603 7.084 7.178 1.00 55.84 116 MET A O 1
ATOM 958 N N . ILE A 1 117 ? -9.464 5.385 5.983 1.00 60.69 117 ILE A N 1
ATOM 959 C CA . ILE A 1 117 ? -8.253 4.566 5.961 1.00 60.69 117 ILE A CA 1
ATOM 960 C C . ILE A 1 117 ? -7.492 4.911 4.677 1.00 60.69 117 ILE A C 1
ATOM 962 O O . ILE A 1 117 ? -7.867 4.486 3.582 1.00 60.69 117 ILE A O 1
ATOM 966 N N . SER A 1 118 ? -6.430 5.699 4.822 1.00 62.41 118 SER A N 1
ATOM 967 C CA . SER A 1 118 ? -5.458 5.941 3.751 1.00 62.41 118 SER A CA 1
ATOM 968 C C . SER A 1 118 ? -4.344 4.907 3.882 1.00 62.41 118 SER A C 1
ATOM 970 O O . SER A 1 118 ? -3.665 4.860 4.909 1.00 62.41 118 SER A O 1
ATOM 972 N N . VAL A 1 119 ? -4.170 4.059 2.869 1.00 69.44 119 VAL A N 1
ATOM 973 C CA . VAL A 1 119 ? -3.130 3.023 2.837 1.00 69.44 119 VAL A CA 1
ATOM 974 C C . VAL A 1 119 ? -2.087 3.383 1.793 1.00 69.44 119 VAL A C 1
ATOM 976 O O . VAL A 1 119 ? -2.398 3.636 0.627 1.00 69.44 119 VAL A O 1
ATOM 979 N N . ILE A 1 120 ? -0.826 3.362 2.211 1.00 75.94 120 ILE A N 1
ATOM 980 C CA . ILE A 1 120 ? 0.319 3.598 1.335 1.00 75.94 120 ILE A CA 1
ATOM 981 C C . ILE A 1 120 ? 0.965 2.252 1.051 1.00 75.94 120 ILE A C 1
ATOM 983 O O . ILE A 1 120 ? 1.412 1.559 1.964 1.00 75.94 120 ILE A O 1
ATOM 987 N N . LEU A 1 121 ? 1.026 1.886 -0.223 1.00 73.75 121 LEU A N 1
ATOM 988 C CA . LEU A 1 121 ? 1.694 0.677 -0.682 1.00 73.75 121 LEU A CA 1
ATOM 989 C C . LEU A 1 121 ? 2.966 1.066 -1.419 1.00 73.75 121 LEU A C 1
ATOM 991 O O . LEU A 1 121 ? 2.933 1.718 -2.463 1.00 73.75 121 LEU A O 1
ATOM 995 N N . ILE A 1 122 ? 4.097 0.638 -0.868 1.00 72.62 122 ILE A N 1
ATOM 996 C CA . ILE A 1 122 ? 5.418 0.874 -1.445 1.00 72.62 122 ILE A CA 1
ATOM 997 C C . ILE A 1 122 ? 5.890 -0.422 -2.090 1.00 72.62 122 ILE A C 1
ATOM 999 O O . ILE A 1 122 ? 6.138 -1.414 -1.405 1.00 72.62 122 ILE A O 1
ATOM 1003 N N . CYS A 1 123 ? 6.038 -0.417 -3.411 1.00 70.62 123 CYS A N 1
ATOM 1004 C CA . CYS A 1 123 ? 6.623 -1.526 -4.148 1.00 70.62 123 CYS A CA 1
ATOM 1005 C C . CYS A 1 123 ? 8.070 -1.190 -4.508 1.00 70.62 123 CYS A C 1
ATOM 1007 O O . CYS A 1 123 ? 8.358 -0.644 -5.569 1.00 70.62 123 CYS A O 1
ATOM 1009 N N . ALA A 1 124 ? 9.001 -1.536 -3.622 1.00 62.50 124 ALA A N 1
ATOM 1010 C CA . ALA A 1 124 ? 10.429 -1.445 -3.896 1.00 62.50 124 ALA A CA 1
ATOM 1011 C C . ALA A 1 124 ? 11.059 -2.845 -3.873 1.00 62.50 124 ALA A C 1
ATOM 1013 O O . ALA A 1 124 ? 10.681 -3.684 -3.050 1.00 62.50 124 ALA A O 1
ATOM 1014 N N . PRO A 1 125 ? 12.044 -3.136 -4.740 1.00 60.00 125 PRO A N 1
ATOM 1015 C CA . PRO A 1 125 ? 12.897 -4.285 -4.503 1.00 60.0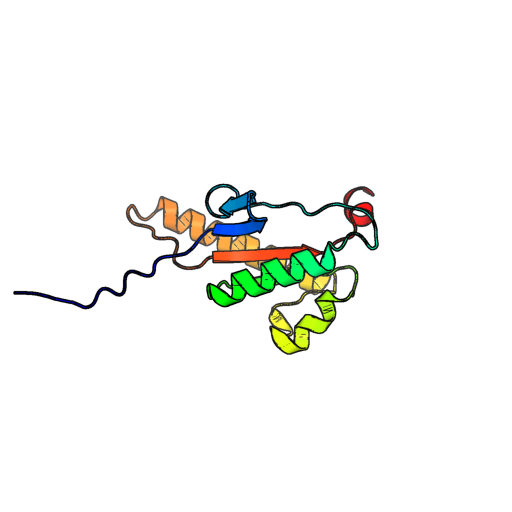0 125 PRO A CA 1
ATOM 1016 C C . PRO A 1 125 ? 13.635 -4.075 -3.173 1.00 60.00 125 PRO A C 1
ATOM 1018 O O . PRO A 1 125 ? 14.181 -3.003 -2.931 1.00 60.00 125 PRO A O 1
ATOM 1021 N N . ILE A 1 126 ? 13.670 -5.105 -2.322 1.00 53.62 126 ILE A N 1
ATOM 1022 C CA . ILE A 1 126 ? 14.373 -5.087 -1.022 1.00 53.62 126 ILE A CA 1
ATOM 1023 C C . ILE A 1 126 ? 15.832 -4.627 -1.167 1.00 53.62 126 ILE A C 1
ATOM 1025 O O . ILE A 1 126 ? 16.355 -3.936 -0.297 1.00 53.62 126 ILE A O 1
ATOM 1029 N N . SER A 1 127 ? 16.468 -4.931 -2.302 1.00 51.00 127 SER A N 1
ATOM 1030 C CA . SER A 1 127 ? 17.823 -4.476 -2.629 1.00 51.00 127 SER A CA 1
ATOM 1031 C C . SER A 1 127 ? 17.973 -2.951 -2.676 1.00 51.00 127 SER A C 1
ATOM 1033 O O . SER A 1 127 ? 19.070 -2.453 -2.466 1.00 51.00 127 SER A O 1
ATOM 1035 N N . LEU A 1 128 ? 16.894 -2.203 -2.933 1.00 50.22 128 LEU A N 1
ATOM 1036 C CA . LEU A 1 128 ? 16.897 -0.738 -2.954 1.00 50.22 128 LEU A CA 1
ATOM 1037 C C . LEU A 1 128 ? 16.816 -0.129 -1.545 1.00 50.22 128 LEU A C 1
ATOM 1039 O O . LEU A 1 128 ? 17.197 1.020 -1.366 1.00 50.22 128 LEU A O 1
ATOM 1043 N N . PHE A 1 129 ? 16.322 -0.891 -0.563 1.00 47.41 129 PHE A N 1
ATOM 1044 C CA . PHE A 1 129 ? 16.182 -0.460 0.833 1.00 47.41 129 PHE A CA 1
ATOM 1045 C C . PHE A 1 129 ? 17.354 -0.925 1.715 1.00 47.41 129 PHE A C 1
ATOM 1047 O O . PHE A 1 129 ? 17.637 -0.297 2.725 1.00 47.41 129 PHE A O 1
ATOM 1054 N N . LEU A 1 130 ? 18.045 -2.008 1.331 1.00 45.00 130 LEU A N 1
ATOM 1055 C CA . LEU A 1 130 ? 19.203 -2.560 2.054 1.00 45.00 130 LEU A CA 1
ATOM 1056 C C . LEU A 1 130 ? 20.567 -2.047 1.559 1.00 45.00 130 LEU A C 1
ATOM 1058 O O . LEU A 1 130 ? 21.593 -2.429 2.112 1.00 45.00 130 LEU A O 1
ATOM 1062 N N . MET A 1 131 ? 20.608 -1.193 0.533 1.00 34.12 131 MET A N 1
ATOM 1063 C CA . MET A 1 131 ? 21.844 -0.567 0.050 1.00 34.12 131 MET A CA 1
ATOM 1064 C C . MET A 1 131 ? 21.817 0.953 0.249 1.00 34.12 131 MET A C 1
ATOM 1066 O O . MET A 1 131 ? 21.785 1.706 -0.725 1.00 34.12 131 MET A O 1
ATOM 1070 N N . ARG A 1 132 ? 21.830 1.392 1.512 1.00 38.25 132 ARG A N 1
ATOM 1071 C CA . ARG A 1 132 ? 22.608 2.540 2.014 1.00 38.25 132 ARG A CA 1
ATOM 1072 C C . ARG A 1 132 ? 22.430 2.727 3.512 1.00 38.25 132 ARG A C 1
ATOM 1074 O O . ARG A 1 132 ? 21.269 2.691 3.963 1.00 38.25 132 ARG A O 1
#